Protein AF-A0AAV9A8V3-F1 (afdb_monomer_lite)

Foldseek 3Di:
DDDDDDDDDDDDDPPCPPPPPCPFDKAKEWDADPVRHTDDIDIDGDPDPDDPLVRVVVHVVVNVVSCVVVVHQKDKDADPPQCNVQVVVVHDRDDDDIDMDGHDDDDD

Secondary structure (DSSP, 8-state):
-------------TTSTTTS----EEEEEEEE-TTS-EEEEEEEEE-S---HHHHHHHHHHHHHHHHHHTT-SEEEE--S-HHHHHHHTTSSS-----EEEE------

pLDDT: mean 71.51, std 21.98, range [22.72, 95.19]

Structure (mmCIF, N/CA/C/O backbone):
data_AF-A0AAV9A8V3-F1
#
_entry.id   AF-A0AAV9A8V3-F1
#
loop_
_atom_site.group_PDB
_atom_site.id
_atom_site.type_symbol
_atom_site.label_atom_id
_atom_site.label_alt_id
_atom_site.label_comp_id
_atom_site.label_asym_id
_atom_site.label_entity_id
_atom_site.label_seq_id
_atom_site.pdbx_PDB_ins_code
_atom_site.Cartn_x
_atom_site.Cartn_y
_atom_site.Cartn_z
_atom_site.occupancy
_atom_site.B_iso_or_equiv
_atom_site.auth_seq_id
_atom_site.auth_comp_id
_atom_site.auth_asym_id
_atom_site.auth_atom_id
_atom_site.pdbx_PDB_model_num
ATOM 1 N N . MET A 1 1 ? -3.740 -10.328 -4.999 1.00 34.75 1 MET A N 1
ATOM 2 C CA . MET A 1 1 ? -3.708 -9.631 -6.302 1.00 34.75 1 MET A CA 1
ATOM 3 C C . MET A 1 1 ? -3.308 -10.684 -7.335 1.00 34.75 1 MET A C 1
ATOM 5 O O . MET A 1 1 ? -2.589 -11.591 -6.947 1.00 34.75 1 MET A O 1
ATOM 9 N N . LEU A 1 2 ? -3.868 -10.694 -8.548 1.00 22.72 2 LEU A N 1
ATOM 10 C CA . LEU A 1 2 ? -3.500 -11.648 -9.606 1.00 22.72 2 LEU A CA 1
ATOM 11 C C . LEU A 1 2 ? -3.144 -10.814 -10.837 1.00 22.72 2 LEU A C 1
ATOM 13 O O . LEU A 1 2 ? -4.023 -10.139 -11.370 1.00 22.72 2 LEU A O 1
ATOM 17 N N . PHE A 1 3 ? -1.887 -10.848 -11.272 1.00 36.19 3 PHE A N 1
ATOM 18 C CA . PHE A 1 3 ? -1.475 -10.272 -12.551 1.00 36.19 3 PHE A CA 1
ATOM 19 C C . PHE A 1 3 ? -1.015 -11.386 -13.492 1.00 36.19 3 PHE A C 1
ATOM 21 O O . PHE A 1 3 ? -0.100 -12.141 -13.175 1.00 36.19 3 PHE A O 1
ATOM 28 N N . GLY A 1 4 ? -1.666 -11.490 -14.653 1.00 28.75 4 GLY A N 1
ATOM 29 C CA . GLY A 1 4 ? -1.201 -12.305 -15.773 1.00 28.75 4 GLY A CA 1
ATOM 30 C C . GLY A 1 4 ? -0.316 -11.469 -16.694 1.00 28.75 4 GLY A C 1
ATOM 31 O O . GLY A 1 4 ? -0.708 -10.379 -17.105 1.00 28.75 4 GLY A O 1
ATOM 32 N N . THR A 1 5 ? 0.872 -11.968 -17.028 1.00 38.44 5 THR A N 1
ATOM 33 C CA . THR A 1 5 ? 1.739 -11.389 -18.058 1.00 38.44 5 THR A CA 1
ATOM 34 C C . THR A 1 5 ? 1.506 -12.133 -19.372 1.00 38.44 5 THR A C 1
ATOM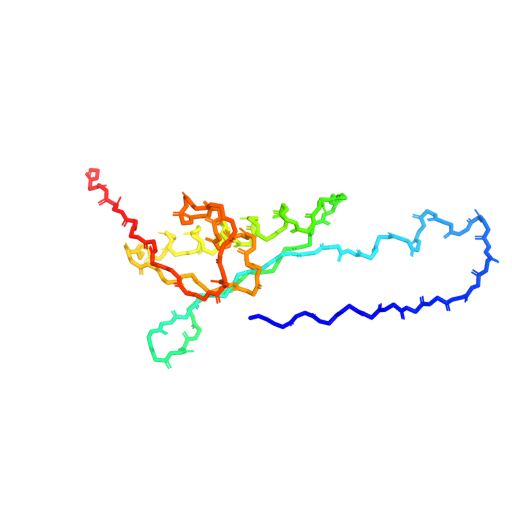 36 O O . THR A 1 5 ? 1.880 -13.292 -19.522 1.00 38.44 5 THR A O 1
ATOM 39 N N . HIS A 1 6 ? 0.861 -11.482 -20.341 1.00 31.88 6 HIS A N 1
ATOM 40 C CA . HIS A 1 6 ? 0.714 -12.036 -21.686 1.00 31.88 6 HIS A CA 1
ATOM 41 C C . HIS A 1 6 ? 1.933 -11.615 -22.521 1.00 31.88 6 HIS A C 1
ATOM 43 O O . HIS A 1 6 ? 2.081 -10.439 -22.848 1.00 31.88 6 HIS A O 1
ATOM 49 N N . GLN A 1 7 ? 2.824 -12.554 -22.854 1.00 42.09 7 GLN A N 1
ATOM 50 C CA . GLN A 1 7 ? 3.816 -12.339 -23.910 1.00 42.09 7 GLN A CA 1
ATOM 51 C C . GLN A 1 7 ? 3.204 -12.743 -25.251 1.00 42.09 7 GLN A C 1
ATOM 53 O O . GLN A 1 7 ? 2.742 -13.869 -25.409 1.00 42.09 7 GLN A O 1
ATOM 58 N N . ILE A 1 8 ? 3.203 -11.827 -26.218 1.00 41.66 8 ILE A N 1
ATOM 59 C CA . ILE A 1 8 ? 2.971 -12.148 -27.628 1.00 41.66 8 ILE A CA 1
ATOM 60 C C . ILE A 1 8 ? 4.198 -11.647 -28.383 1.00 41.66 8 ILE A C 1
ATOM 62 O O . ILE A 1 8 ? 4.465 -10.448 -28.405 1.00 41.66 8 ILE A O 1
ATOM 66 N N . GLY A 1 9 ? 4.971 -12.571 -28.950 1.00 44.34 9 GLY A N 1
ATOM 67 C CA . GLY A 1 9 ? 6.082 -12.265 -29.844 1.00 44.34 9 GLY A CA 1
ATOM 68 C C . GLY A 1 9 ? 5.799 -12.804 -31.242 1.00 44.34 9 GLY A C 1
ATOM 69 O O . GLY A 1 9 ? 5.449 -13.972 -31.373 1.00 44.34 9 GLY A O 1
ATOM 70 N N . ASN A 1 10 ? 5.931 -11.954 -32.264 1.00 43.22 10 ASN A N 1
ATOM 71 C CA . ASN A 1 10 ? 6.757 -12.176 -33.464 1.00 43.22 10 ASN A CA 1
ATOM 72 C C . ASN A 1 10 ? 6.452 -11.134 -34.550 1.00 43.22 10 ASN A C 1
ATOM 74 O O . ASN A 1 10 ? 5.299 -10.923 -34.912 1.00 43.22 10 ASN A O 1
ATOM 78 N N . GLY A 1 11 ? 7.510 -10.543 -35.114 1.00 38.81 11 GLY A N 1
ATOM 79 C CA . GLY A 1 11 ? 7.452 -9.695 -36.309 1.00 38.81 11 GLY A CA 1
ATOM 80 C C . GLY A 1 11 ? 8.511 -8.595 -36.284 1.00 38.81 11 GLY A C 1
ATOM 81 O O . GLY A 1 11 ? 8.317 -7.562 -35.654 1.00 38.81 11 GLY A O 1
ATOM 82 N N . GLN A 1 12 ? 9.651 -8.831 -36.935 1.00 49.44 12 GLN A N 1
ATOM 83 C CA . GLN A 1 12 ? 10.774 -7.894 -36.997 1.00 49.44 12 GLN A CA 1
ATOM 84 C C . GLN A 1 12 ? 10.484 -6.706 -37.927 1.00 49.44 12 GLN A C 1
ATOM 86 O O . GLN A 1 12 ? 10.233 -6.906 -39.112 1.00 49.44 12 GLN A O 1
ATOM 91 N N . ASN A 1 13 ? 10.583 -5.477 -37.408 1.00 41.22 13 ASN A N 1
ATOM 92 C CA . ASN A 1 13 ? 10.767 -4.262 -38.207 1.00 41.22 13 ASN A CA 1
ATOM 93 C C . ASN A 1 13 ? 11.516 -3.190 -37.372 1.00 41.22 13 ASN A C 1
ATOM 95 O O . ASN A 1 13 ? 10.959 -2.708 -36.384 1.00 41.22 13 ASN A O 1
ATOM 99 N N . PRO A 1 14 ? 12.776 -2.835 -37.695 1.00 46.94 14 PRO A N 1
ATOM 100 C CA . PRO A 1 14 ? 13.626 -2.017 -36.818 1.00 46.94 14 PRO A CA 1
ATOM 101 C C . PRO A 1 14 ? 13.285 -0.514 -36.779 1.00 46.94 14 PRO A C 1
ATOM 103 O O . PRO A 1 14 ? 13.862 0.203 -35.971 1.00 46.94 14 PRO A O 1
ATOM 106 N N . THR A 1 15 ? 12.342 -0.021 -37.588 1.00 43.09 15 THR A N 1
ATOM 107 C CA . THR A 1 15 ? 11.950 1.407 -37.6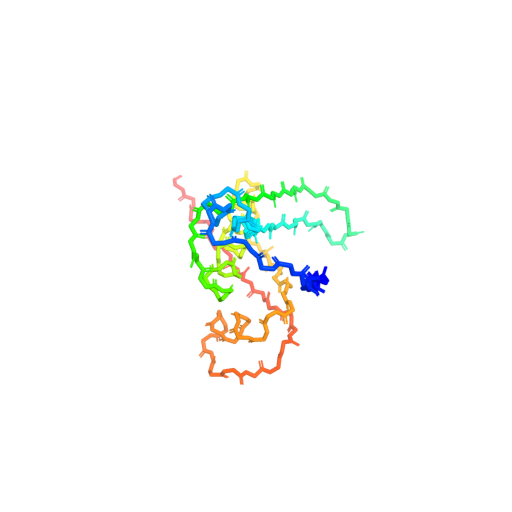50 1.00 43.09 15 THR A CA 1
ATOM 108 C C . THR A 1 15 ? 10.618 1.745 -36.967 1.00 43.09 15 THR A C 1
ATOM 110 O O . THR A 1 15 ? 10.244 2.911 -36.907 1.00 43.09 15 THR A O 1
ATOM 113 N N . LEU A 1 16 ? 9.922 0.757 -36.392 1.00 46.22 16 LEU A N 1
ATOM 114 C CA . LEU A 1 16 ? 8.708 0.940 -35.571 1.00 46.22 16 LEU A CA 1
ATOM 115 C C . LEU A 1 16 ? 8.975 0.714 -34.067 1.00 46.22 16 LEU A C 1
ATOM 117 O O . LEU A 1 16 ? 8.053 0.443 -33.299 1.00 46.22 16 LEU A O 1
ATOM 121 N N . MET A 1 17 ? 10.239 0.798 -33.643 1.00 42.31 17 MET A N 1
ATOM 122 C CA . MET A 1 17 ? 10.670 0.460 -32.280 1.00 42.31 17 MET A CA 1
ATOM 123 C C . MET A 1 17 ? 10.345 1.534 -31.226 1.00 42.31 17 MET A C 1
ATOM 125 O O . MET A 1 17 ? 10.156 1.177 -30.067 1.00 42.31 17 MET A O 1
ATOM 12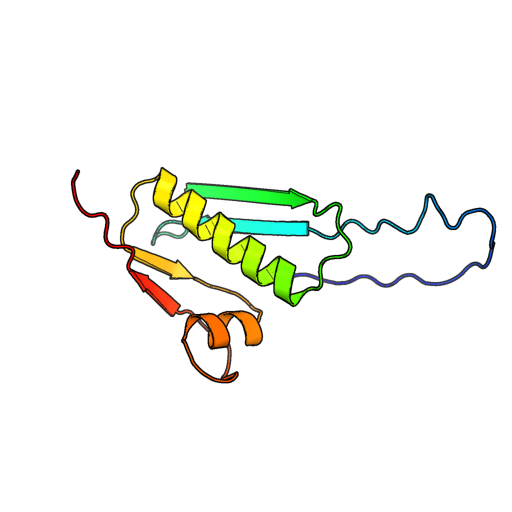9 N N . ASP A 1 18 ? 10.163 2.806 -31.596 1.00 44.59 18 ASP A N 1
ATOM 130 C CA . ASP A 1 18 ? 9.954 3.870 -30.593 1.00 44.59 18 ASP A CA 1
ATOM 131 C C . ASP A 1 18 ? 8.491 4.069 -30.161 1.00 44.59 18 ASP A C 1
ATOM 133 O O . ASP A 1 18 ? 8.227 4.664 -29.118 1.00 44.59 18 ASP A O 1
ATOM 137 N N . HIS A 1 19 ? 7.520 3.527 -30.905 1.00 44.88 19 HIS A N 1
ATOM 138 C CA . HIS A 1 19 ? 6.094 3.705 -30.592 1.00 44.88 19 HIS A CA 1
ATOM 139 C C . HIS A 1 19 ? 5.386 2.452 -30.056 1.00 44.88 19 HIS A C 1
ATOM 141 O O . HIS A 1 19 ? 4.285 2.570 -29.523 1.00 44.88 19 HIS A O 1
ATOM 147 N N . PHE A 1 20 ? 5.999 1.265 -30.140 1.00 40.41 20 PHE A N 1
ATOM 148 C CA . PHE A 1 20 ? 5.333 -0.010 -29.825 1.00 40.41 20 PHE A CA 1
ATOM 149 C C . PHE A 1 20 ? 5.895 -0.778 -28.615 1.00 40.41 20 PHE A C 1
ATOM 151 O O . PHE A 1 20 ? 5.523 -1.930 -28.397 1.00 40.41 20 PHE A O 1
ATOM 158 N N . GLN A 1 21 ? 6.743 -0.158 -27.785 1.00 46.41 21 GLN A N 1
ATOM 159 C CA . GLN A 1 21 ? 7.362 -0.833 -26.631 1.00 46.41 21 GLN A CA 1
ATOM 160 C C . GLN A 1 21 ? 7.229 -0.132 -25.271 1.00 46.41 21 GLN A C 1
ATOM 162 O O . GLN A 1 21 ? 7.882 -0.524 -24.307 1.00 46.41 21 GLN A O 1
ATOM 167 N N . LEU A 1 22 ? 6.295 0.807 -25.119 1.00 47.97 22 LEU A N 1
ATOM 168 C CA . LEU A 1 22 ? 5.781 1.175 -23.795 1.00 47.97 22 LEU A CA 1
ATOM 169 C C . LEU A 1 22 ? 4.588 0.276 -23.460 1.00 47.97 22 LEU A C 1
ATOM 171 O O . LEU A 1 22 ? 3.445 0.724 -23.406 1.00 47.97 22 LEU A O 1
ATOM 175 N N . ILE A 1 23 ? 4.842 -1.017 -23.226 1.00 54.97 23 ILE A N 1
ATOM 176 C CA . ILE A 1 23 ? 3.875 -1.843 -22.493 1.00 54.97 23 ILE A CA 1
ATOM 177 C C . ILE A 1 23 ? 3.865 -1.270 -21.076 1.00 54.97 23 ILE A C 1
ATOM 179 O O . ILE A 1 23 ? 4.730 -1.583 -20.257 1.00 54.97 23 ILE A O 1
ATOM 183 N N . GLY A 1 24 ? 2.962 -0.311 -20.862 1.00 64.06 24 GLY A N 1
ATOM 184 C CA . GLY A 1 24 ? 2.914 0.527 -19.677 1.00 64.06 24 GLY A CA 1
ATOM 185 C C . GLY A 1 24 ? 2.897 -0.340 -18.433 1.00 64.06 24 GLY A C 1
ATOM 186 O O . GLY A 1 24 ? 1.960 -1.105 -18.207 1.00 64.06 24 GLY A O 1
ATOM 187 N N . ARG A 1 25 ? 3.951 -0.231 -17.630 1.00 80.44 25 ARG A N 1
ATOM 188 C CA . ARG A 1 25 ? 3.940 -0.812 -16.298 1.00 80.44 25 ARG A CA 1
ATOM 189 C C . ARG A 1 25 ? 3.032 0.041 -15.430 1.00 80.44 25 ARG A C 1
ATOM 191 O O . ARG A 1 25 ? 2.882 1.240 -15.647 1.00 80.44 25 ARG A O 1
ATOM 198 N N . GLY A 1 26 ? 2.395 -0.579 -14.458 1.00 88.69 26 GLY A N 1
ATOM 199 C CA . GLY A 1 26 ? 1.501 0.117 -13.556 1.00 88.69 26 GLY A CA 1
ATOM 200 C C . GLY A 1 26 ? 1.544 -0.514 -12.186 1.00 88.69 26 GLY A C 1
ATOM 201 O O . GLY A 1 26 ? 2.015 -1.635 -12.010 1.00 88.69 26 GLY A O 1
ATOM 202 N N . TYR A 1 27 ? 1.065 0.239 -11.216 1.00 91.44 27 TYR A N 1
ATOM 203 C CA . TYR A 1 27 ? 0.914 -0.218 -9.850 1.00 91.44 27 TYR A CA 1
ATOM 204 C C . TYR A 1 27 ? -0.412 0.297 -9.307 1.00 91.44 27 TYR A C 1
ATOM 206 O O . TYR A 1 27 ? -0.959 1.293 -9.782 1.00 91.44 27 TYR A O 1
ATOM 214 N N . GLY A 1 28 ? -0.954 -0.386 -8.311 1.00 91.94 28 GLY A N 1
ATOM 215 C CA . GLY A 1 28 ? -2.238 -0.010 -7.748 1.00 91.94 28 GLY A CA 1
ATOM 216 C C . GLY A 1 28 ? -2.434 -0.569 -6.358 1.00 91.94 28 GLY A C 1
ATOM 217 O O . GLY A 1 28 ? -1.742 -1.491 -5.936 1.00 91.94 28 GLY A O 1
ATOM 218 N N . ALA A 1 29 ? -3.389 0.010 -5.647 1.00 94.06 29 ALA A N 1
ATOM 219 C CA . ALA A 1 29 ? -3.767 -0.430 -4.319 1.00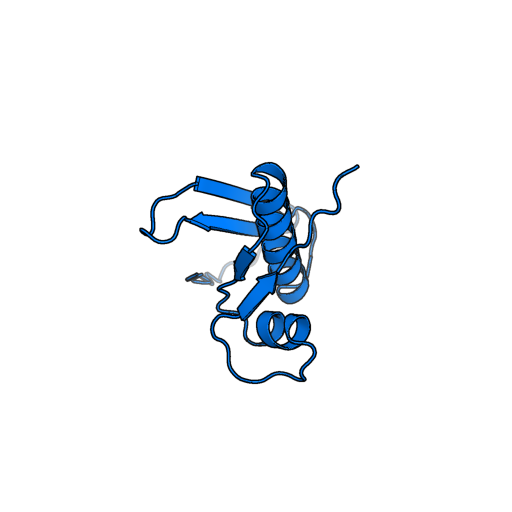 94.06 29 ALA A CA 1
ATOM 220 C C . ALA A 1 29 ? -5.284 -0.452 -4.193 1.00 94.06 29 ALA A C 1
ATOM 222 O O . ALA A 1 29 ? -5.987 0.383 -4.761 1.00 94.06 29 ALA A O 1
ATOM 223 N N . VAL A 1 30 ? -5.773 -1.418 -3.424 1.00 95.19 30 VAL A N 1
ATOM 224 C CA . VAL A 1 30 ? -7.185 -1.578 -3.094 1.00 95.19 30 VAL A CA 1
ATOM 225 C C . VAL A 1 30 ? -7.292 -1.607 -1.581 1.00 95.19 30 VAL A C 1
ATOM 227 O O . VAL A 1 30 ? -6.644 -2.422 -0.929 1.00 95.19 30 VAL A O 1
ATOM 230 N N . LEU A 1 31 ? -8.119 -0.726 -1.031 1.00 94.62 31 LEU A N 1
ATOM 231 C CA . LEU A 1 31 ? -8.408 -0.649 0.389 1.00 94.62 31 LEU A CA 1
ATOM 232 C C . LEU A 1 31 ? -9.833 -1.139 0.633 1.00 94.62 31 LEU A C 1
ATOM 234 O O . LEU A 1 31 ? -10.787 -0.627 0.045 1.00 94.62 31 LEU A O 1
ATOM 238 N N . ARG A 1 32 ? -9.976 -2.134 1.507 1.00 95.00 32 ARG A N 1
ATOM 239 C CA . ARG A 1 32 ? -11.264 -2.719 1.895 1.00 95.00 32 ARG A CA 1
ATOM 240 C C . ARG A 1 32 ? -11.440 -2.662 3.405 1.00 95.00 32 ARG A C 1
ATOM 242 O O . ARG A 1 32 ? -10.456 -2.677 4.141 1.00 95.00 32 ARG A O 1
ATOM 249 N N . ASN A 1 33 ? -12.688 -2.618 3.859 1.00 92.19 33 ASN A N 1
ATOM 250 C CA . ASN A 1 33 ? -13.006 -2.836 5.268 1.00 92.19 33 ASN A CA 1
ATOM 251 C C . ASN A 1 33 ? -13.009 -4.341 5.609 1.00 92.19 33 ASN A C 1
ATOM 253 O O . ASN A 1 33 ? -12.843 -5.196 4.738 1.00 92.19 33 ASN A O 1
ATOM 257 N N . SER A 1 34 ? -13.221 -4.674 6.883 1.00 90.56 34 SER A N 1
ATOM 258 C CA . SER A 1 34 ? -13.236 -6.060 7.378 1.00 90.56 34 SER A CA 1
ATOM 259 C C . SER A 1 34 ? -14.372 -6.923 6.817 1.00 90.56 34 SER A C 1
ATOM 261 O O . SER A 1 34 ? -14.244 -8.142 6.797 1.00 90.56 34 SER A O 1
ATOM 263 N N . ALA A 1 35 ? -15.456 -6.313 6.329 1.00 93.69 35 ALA A N 1
ATOM 264 C CA . ALA A 1 35 ? -16.536 -7.010 5.630 1.00 93.69 35 ALA A CA 1
ATOM 265 C C . ALA A 1 35 ? -16.219 -7.256 4.140 1.00 93.69 35 ALA A C 1
ATOM 267 O O . ALA A 1 35 ? -17.045 -7.797 3.410 1.00 93.69 35 ALA A O 1
ATOM 268 N N . GLY A 1 36 ? -15.038 -6.839 3.668 1.00 88.25 36 GLY A N 1
ATOM 269 C CA . GLY A 1 36 ? -14.618 -6.953 2.274 1.00 88.25 36 GLY A CA 1
ATOM 270 C C . GLY A 1 36 ? -15.153 -5.851 1.356 1.00 88.25 36 GLY A C 1
ATOM 271 O O . GLY A 1 36 ? -14.867 -5.886 0.158 1.00 88.25 36 GLY A O 1
ATOM 272 N N . ALA A 1 37 ? -15.882 -4.860 1.882 1.00 94.31 37 ALA A N 1
ATOM 273 C CA . ALA A 1 37 ? -16.391 -3.748 1.086 1.00 94.31 37 ALA A CA 1
ATOM 274 C C . ALA A 1 37 ? -15.254 -2.803 0.676 1.00 94.31 37 ALA A C 1
ATOM 276 O O . ALA A 1 37 ? -14.366 -2.500 1.477 1.00 94.31 37 ALA A O 1
ATOM 277 N N . LEU A 1 38 ? -15.290 -2.332 -0.571 1.00 94.12 38 LEU A N 1
ATOM 278 C CA . LEU A 1 38 ? -14.322 -1.381 -1.112 1.00 94.12 38 LEU A CA 1
ATOM 279 C C . LEU A 1 38 ? -14.480 -0.011 -0.440 1.00 94.12 38 LEU A C 1
ATOM 281 O O . LEU A 1 38 ? -15.566 0.557 -0.457 1.00 94.12 38 LEU A O 1
ATOM 285 N N . LEU A 1 39 ? -13.386 0.521 0.105 1.00 93.69 39 LEU A N 1
ATOM 286 C CA . LEU A 1 39 ? -13.318 1.881 0.648 1.00 93.69 39 LEU A CA 1
ATOM 287 C C . LEU A 1 39 ? -12.674 2.846 -0.349 1.00 93.69 39 LEU A C 1
ATOM 289 O O . LEU A 1 39 ? -13.175 3.943 -0.564 1.00 93.69 39 LEU A O 1
ATOM 293 N N . ALA A 1 40 ? -11.563 2.432 -0.961 1.00 93.88 40 ALA A N 1
ATOM 294 C CA . ALA A 1 40 ? -10.838 3.220 -1.952 1.00 93.88 40 ALA A CA 1
ATOM 295 C C . ALA A 1 40 ? -9.994 2.316 -2.856 1.00 93.88 40 ALA A C 1
ATOM 297 O O . ALA A 1 40 ? -9.585 1.222 -2.458 1.00 93.88 40 ALA A O 1
ATOM 298 N N . ALA A 1 41 ? -9.694 2.785 -4.064 1.00 94.25 41 ALA A N 1
ATOM 299 C CA . ALA A 1 41 ? -8.752 2.137 -4.965 1.00 94.25 41 ALA A CA 1
ATOM 300 C C . ALA A 1 41 ? -7.977 3.177 -5.772 1.00 94.25 41 ALA A C 1
ATOM 302 O O . ALA A 1 41 ? -8.471 4.269 -6.042 1.00 94.25 41 ALA A O 1
ATOM 303 N N . VAL A 1 42 ? -6.767 2.811 -6.178 1.00 92.31 42 VAL A N 1
ATOM 304 C CA . VAL A 1 42 ? -5.942 3.609 -7.082 1.00 92.31 42 VAL A CA 1
ATOM 305 C C . VAL A 1 42 ? -5.230 2.694 -8.064 1.00 92.31 42 VAL A C 1
ATOM 307 O O . VAL A 1 42 ? -4.761 1.618 -7.693 1.00 92.31 42 VAL A O 1
ATOM 310 N N . ALA A 1 43 ? -5.133 3.145 -9.308 1.00 93.19 43 ALA A N 1
ATOM 311 C CA . ALA A 1 43 ? -4.292 2.561 -10.338 1.00 93.19 43 ALA A CA 1
ATOM 312 C C . ALA A 1 43 ? -3.468 3.688 -10.959 1.00 93.19 43 ALA A C 1
ATOM 314 O O . ALA A 1 43 ? -4.001 4.749 -11.283 1.00 93.19 43 ALA A O 1
ATOM 315 N N . VAL A 1 44 ? -2.165 3.471 -11.085 1.00 91.00 44 VAL A N 1
ATOM 316 C CA . VAL A 1 44 ? -1.222 4.444 -11.629 1.00 91.00 44 VAL A CA 1
ATOM 317 C C . VAL A 1 44 ? -0.442 3.776 -12.743 1.00 91.00 44 VAL A C 1
ATOM 319 O O . VAL A 1 44 ? 0.154 2.717 -12.543 1.00 91.00 44 VAL A O 1
ATOM 322 N N . GLN A 1 45 ? -0.433 4.411 -13.911 1.00 90.06 45 GLN A N 1
ATOM 323 C CA . GLN A 1 45 ? 0.484 4.049 -14.977 1.00 90.06 45 GLN A CA 1
ATOM 324 C C . GLN A 1 45 ? 1.855 4.640 -14.653 1.00 90.06 45 GLN A C 1
ATOM 326 O O . GLN A 1 45 ? 2.010 5.851 -14.505 1.00 90.06 45 GLN A O 1
ATOM 331 N N . ASP A 1 46 ? 2.850 3.775 -14.523 1.00 84.81 46 ASP A N 1
ATOM 332 C CA . ASP A 1 46 ? 4.229 4.177 -14.331 1.00 84.81 46 ASP A CA 1
ATOM 333 C C . ASP A 1 46 ? 4.853 4.421 -15.706 1.00 84.81 46 ASP A C 1
ATOM 335 O O . ASP A 1 46 ? 5.088 3.500 -16.486 1.00 84.81 46 ASP A O 1
ATOM 339 N N . GLN A 1 47 ? 5.108 5.691 -16.013 1.00 80.19 47 GLN A N 1
ATOM 340 C CA . GLN A 1 47 ? 5.746 6.107 -17.268 1.00 80.19 47 GLN A CA 1
ATOM 341 C C . GLN A 1 47 ? 7.268 5.889 -17.249 1.00 80.19 47 GLN A C 1
ATOM 343 O O . GLN A 1 47 ? 7.973 6.290 -18.171 1.00 80.19 47 GLN A O 1
ATOM 348 N N . THR A 1 48 ? 7.789 5.269 -16.187 1.00 75.56 48 THR A N 1
ATOM 349 C CA . THR A 1 48 ? 9.213 4.993 -16.020 1.00 75.56 48 THR A CA 1
ATOM 350 C C . THR A 1 48 ? 9.499 3.514 -16.267 1.00 75.56 48 THR A C 1
ATOM 352 O O . THR A 1 48 ? 8.643 2.651 -16.081 1.00 75.56 48 THR A O 1
ATOM 355 N N . LEU A 1 49 ? 10.735 3.176 -16.637 1.00 76.06 49 LEU A N 1
ATOM 356 C CA . LEU A 1 49 ? 11.186 1.782 -16.744 1.00 76.06 49 LEU A CA 1
ATOM 357 C C . LEU A 1 49 ? 11.478 1.170 -15.354 1.00 76.06 49 LEU A C 1
ATOM 359 O O . LEU A 1 49 ? 12.466 0.458 -15.174 1.00 76.06 49 LEU A O 1
ATOM 363 N N . SER A 1 50 ? 10.633 1.450 -14.351 1.00 80.75 50 SER A N 1
ATOM 364 C CA . SER A 1 50 ? 10.799 0.950 -12.980 1.00 80.75 50 SER A CA 1
ATOM 365 C C . SER A 1 50 ? 10.814 -0.578 -12.951 1.00 80.75 50 SER A C 1
ATOM 367 O O . SER A 1 50 ? 10.031 -1.235 -13.643 1.00 80.75 50 SER A O 1
ATOM 369 N N . SER A 1 51 ? 11.682 -1.161 -12.121 1.00 87.44 51 SER A N 1
ATOM 370 C CA . SER A 1 51 ? 11.683 -2.607 -11.879 1.00 87.44 51 SER A CA 1
ATOM 371 C C . SER A 1 51 ? 10.392 -3.049 -11.178 1.00 87.44 51 SER A C 1
ATOM 373 O O . SER A 1 51 ? 9.747 -2.258 -10.490 1.00 87.44 51 SER A O 1
ATOM 375 N N . ILE A 1 52 ? 10.028 -4.329 -11.316 1.00 86.31 52 ILE A N 1
ATOM 376 C CA . ILE A 1 52 ? 8.814 -4.889 -10.694 1.00 86.31 52 ILE A CA 1
ATOM 377 C C . ILE A 1 52 ? 8.823 -4.655 -9.179 1.00 86.31 52 ILE A C 1
ATOM 379 O O . ILE A 1 52 ? 7.842 -4.172 -8.632 1.00 86.31 52 ILE A O 1
ATOM 383 N N . ASN A 1 53 ? 9.959 -4.877 -8.513 1.00 87.62 53 ASN A N 1
ATOM 384 C CA . ASN A 1 53 ? 10.079 -4.637 -7.073 1.00 87.62 53 ASN A CA 1
ATOM 385 C C . ASN A 1 53 ? 9.758 -3.182 -6.700 1.00 87.62 53 ASN A C 1
ATOM 387 O O . ASN A 1 53 ? 9.059 -2.941 -5.722 1.00 87.62 53 ASN A O 1
ATOM 391 N N . VAL A 1 54 ? 10.228 -2.207 -7.487 1.00 89.44 54 VAL A N 1
ATOM 392 C CA . VAL A 1 54 ? 9.918 -0.789 -7.249 1.00 89.44 54 VAL A CA 1
ATOM 393 C C . VAL A 1 54 ? 8.419 -0.526 -7.398 1.00 89.44 54 VAL A C 1
ATOM 395 O O . VAL A 1 54 ? 7.853 0.216 -6.598 1.00 89.44 54 VAL A O 1
ATOM 398 N N . LEU A 1 55 ? 7.764 -1.145 -8.380 1.00 90.88 55 LEU A N 1
ATOM 399 C CA . LEU A 1 55 ? 6.319 -1.012 -8.585 1.00 90.88 55 LEU A CA 1
ATOM 400 C C . LEU A 1 55 ? 5.511 -1.620 -7.432 1.00 90.88 55 LEU A C 1
ATOM 402 O O . LEU A 1 55 ? 4.559 -0.994 -6.974 1.00 90.88 55 LEU A O 1
ATOM 406 N N . GLU A 1 56 ? 5.933 -2.768 -6.901 1.00 90.38 56 GLU A N 1
ATOM 407 C CA . GLU A 1 56 ? 5.324 -3.389 -5.714 1.00 90.38 56 GLU A CA 1
ATOM 408 C C . GLU A 1 56 ? 5.412 -2.472 -4.485 1.00 90.38 56 GLU A C 1
ATOM 410 O O . GLU A 1 56 ? 4.424 -2.239 -3.786 1.00 90.38 56 GLU A O 1
ATOM 415 N N . PHE A 1 57 ? 6.579 -1.869 -4.235 1.00 90.88 57 PHE A N 1
ATOM 416 C CA . PHE A 1 57 ? 6.721 -0.920 -3.127 1.00 90.88 57 PHE A CA 1
ATOM 417 C C . PHE A 1 57 ? 5.930 0.374 -3.360 1.00 90.88 57 PHE A C 1
ATOM 419 O O . PHE A 1 57 ? 5.354 0.912 -2.412 1.00 90.88 57 PHE A O 1
ATOM 426 N N . LYS A 1 58 ? 5.839 0.860 -4.606 1.00 92.62 58 LYS A N 1
ATOM 427 C CA . LYS A 1 58 ? 4.979 2.000 -4.970 1.00 92.62 58 LYS A CA 1
ATOM 428 C C . LYS A 1 58 ? 3.494 1.687 -4.735 1.00 92.62 58 LYS A C 1
ATOM 430 O O . LYS A 1 58 ? 2.781 2.549 -4.219 1.00 92.62 58 LYS A O 1
ATOM 435 N N . ALA A 1 59 ? 3.035 0.472 -5.048 1.00 92.50 59 ALA A N 1
ATOM 436 C CA . ALA A 1 59 ? 1.681 0.005 -4.739 1.00 92.50 59 ALA A CA 1
ATOM 437 C C . ALA A 1 59 ? 1.406 0.037 -3.231 1.00 92.50 59 ALA A C 1
ATOM 439 O O . ALA A 1 59 ? 0.424 0.641 -2.797 1.00 92.50 59 ALA A O 1
ATOM 440 N N . ILE A 1 60 ? 2.308 -0.535 -2.426 1.00 92.06 60 ILE A N 1
ATOM 441 C CA . ILE A 1 60 ? 2.194 -0.527 -0.961 1.00 92.06 60 ILE A CA 1
ATOM 442 C C . ILE A 1 60 ? 2.132 0.908 -0.427 1.00 92.06 60 ILE A C 1
ATOM 444 O O . ILE A 1 60 ? 1.234 1.238 0.348 1.00 92.06 60 ILE A O 1
ATOM 448 N N . LEU A 1 61 ? 3.039 1.782 -0.876 1.00 91.94 61 LEU A N 1
ATOM 449 C CA . LEU A 1 61 ? 3.071 3.182 -0.457 1.00 91.94 61 LEU A CA 1
ATOM 450 C C . LEU A 1 61 ? 1.760 3.910 -0.781 1.00 91.94 61 LEU A C 1
ATOM 452 O O . LEU A 1 61 ? 1.264 4.666 0.054 1.00 91.94 61 LEU A O 1
ATOM 456 N N . GLN A 1 62 ? 1.173 3.679 -1.959 1.00 93.69 62 GLN A N 1
ATOM 457 C CA . GLN A 1 62 ? -0.119 4.285 -2.276 1.00 93.69 62 GLN A CA 1
ATOM 458 C C . GLN A 1 62 ? -1.272 3.714 -1.461 1.00 93.69 62 GLN A C 1
ATOM 460 O O . GLN A 1 62 ? -2.138 4.481 -1.048 1.00 93.69 62 GLN A O 1
ATOM 465 N N . GLY A 1 63 ? -1.274 2.413 -1.167 1.00 91.94 63 GLY A N 1
ATOM 466 C CA . GLY A 1 63 ? -2.253 1.829 -0.249 1.00 91.94 63 GLY A CA 1
ATOM 467 C C . GLY A 1 63 ? -2.203 2.479 1.135 1.00 91.94 63 GLY A C 1
ATOM 468 O O . GLY A 1 63 ? -3.243 2.818 1.698 1.00 91.94 63 GLY A O 1
ATOM 469 N N . LEU A 1 64 ? -0.996 2.735 1.647 1.00 91.25 64 LEU A N 1
ATOM 470 C CA . LEU A 1 64 ? -0.793 3.425 2.923 1.00 91.25 64 LEU A CA 1
ATOM 471 C C . LEU 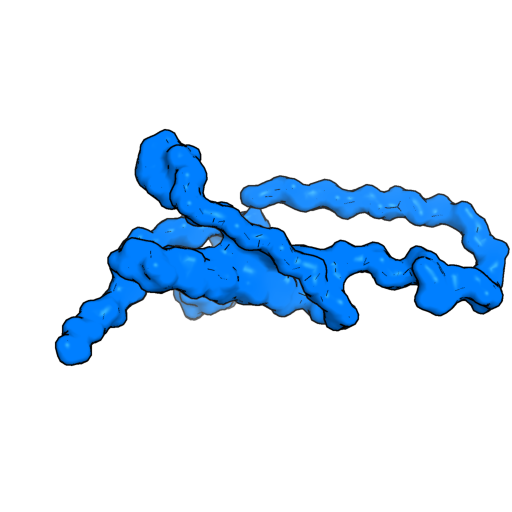A 1 64 ? -1.260 4.880 2.892 1.00 91.25 64 LEU A C 1
ATOM 473 O O . LEU A 1 64 ? -1.916 5.328 3.827 1.00 91.25 64 LEU A O 1
ATOM 477 N N . LYS A 1 65 ? -0.985 5.610 1.807 1.00 93.56 65 LYS A N 1
ATOM 478 C CA . LYS A 1 65 ? -1.477 6.985 1.635 1.00 93.56 65 LYS A CA 1
ATOM 479 C C . LYS A 1 65 ? -3.003 7.051 1.567 1.00 93.56 65 LYS A C 1
ATOM 481 O O . LYS A 1 65 ? -3.592 7.930 2.191 1.00 93.56 65 LYS A O 1
ATOM 486 N N . LEU A 1 66 ? -3.650 6.102 0.881 1.00 91.88 66 LEU A N 1
ATOM 487 C CA . LEU A 1 66 ? -5.113 5.986 0.884 1.00 91.88 66 LEU A CA 1
ATOM 488 C C . LEU A 1 66 ? -5.641 5.748 2.302 1.00 91.88 66 LEU A C 1
ATOM 490 O O . LEU A 1 66 ? -6.545 6.451 2.745 1.00 91.88 66 LEU A O 1
ATOM 494 N N . ALA A 1 67 ? -5.050 4.813 3.043 1.00 90.75 67 ALA A N 1
ATOM 495 C CA . ALA A 1 67 ? -5.460 4.547 4.417 1.00 90.75 67 ALA A CA 1
ATOM 496 C C . ALA A 1 67 ? -5.269 5.762 5.339 1.00 90.75 67 ALA A C 1
ATOM 498 O O . ALA A 1 67 ? -6.161 6.078 6.127 1.00 90.75 67 ALA A O 1
ATOM 499 N N . GLN A 1 68 ? -4.152 6.480 5.196 1.00 90.38 68 GLN A N 1
ATOM 500 C CA . GLN A 1 68 ? -3.881 7.707 5.941 1.00 90.38 68 GLN A CA 1
ATOM 501 C C . GLN A 1 68 ? -4.902 8.807 5.624 1.00 90.38 68 GLN A C 1
ATOM 503 O O . GLN A 1 68 ? -5.377 9.465 6.546 1.00 90.38 68 GLN A O 1
ATOM 508 N N . SER A 1 69 ? -5.282 8.985 4.352 1.00 92.19 69 SER A N 1
ATOM 509 C CA . SER A 1 69 ? -6.311 9.966 3.960 1.00 92.19 69 SER A CA 1
ATOM 510 C C . SER A 1 69 ? -7.694 9.677 4.551 1.00 92.19 69 SER A C 1
ATOM 512 O O . SER A 1 69 ? -8.519 10.578 4.643 1.00 92.19 69 SER A O 1
ATOM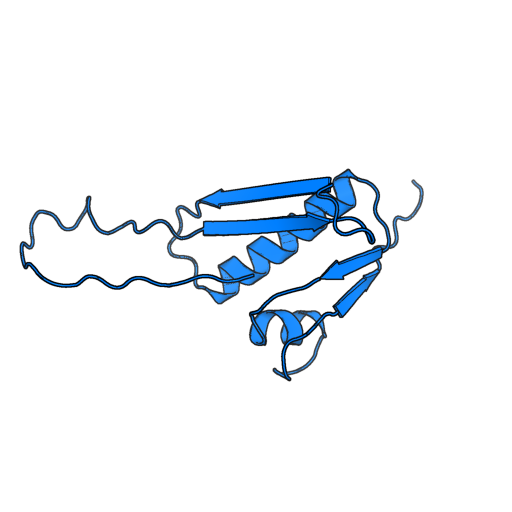 514 N N . LEU A 1 70 ? -7.928 8.437 4.991 1.00 90.62 70 LEU A N 1
ATOM 515 C CA . LEU A 1 70 ? -9.141 8.000 5.684 1.00 90.62 70 LEU A CA 1
ATOM 516 C C . LEU A 1 70 ? -8.939 7.878 7.203 1.00 90.62 70 LEU A C 1
ATOM 518 O O . LEU A 1 70 ? -9.764 7.278 7.888 1.00 90.62 70 LEU A O 1
ATOM 522 N N . SER A 1 71 ? -7.827 8.407 7.726 1.00 91.19 71 SER A N 1
ATOM 523 C CA . SER A 1 71 ? -7.466 8.380 9.149 1.00 91.19 71 SER A CA 1
ATOM 524 C C . SER A 1 71 ? -7.474 6.973 9.765 1.00 91.19 71 SER A C 1
ATOM 526 O O . SER A 1 71 ? -7.762 6.799 10.950 1.00 91.19 71 SER A O 1
ATOM 528 N N . LEU A 1 72 ? -7.144 5.948 8.973 1.00 86.50 72 LEU A N 1
ATOM 529 C CA . LEU A 1 72 ? -7.047 4.577 9.461 1.00 86.50 72 LEU A CA 1
ATOM 530 C C . LEU A 1 72 ? -5.715 4.365 10.184 1.00 86.50 72 LEU A C 1
ATOM 532 O O . LEU A 1 72 ? -4.643 4.587 9.628 1.00 86.50 72 LEU A O 1
ATOM 536 N N . SER A 1 73 ? -5.787 3.872 11.418 1.00 80.50 73 SER A N 1
ATOM 537 C CA . SER A 1 73 ? -4.618 3.638 12.274 1.00 80.50 73 SER A CA 1
ATOM 538 C C . SER A 1 73 ? -4.088 2.203 12.226 1.00 80.50 73 SER A C 1
ATOM 540 O O . SER A 1 73 ? -2.968 1.926 12.653 1.00 80.50 73 SER A O 1
ATOM 542 N N . LYS A 1 74 ? -4.866 1.253 11.700 1.00 82.75 74 LYS A N 1
ATOM 543 C CA . LYS A 1 74 ? -4.458 -0.150 11.581 1.00 82.75 74 LYS A CA 1
ATOM 544 C C . LYS A 1 74 ? -4.821 -0.678 10.207 1.00 82.75 74 LYS A C 1
ATOM 546 O O . LYS A 1 74 ? -5.996 -0.734 9.853 1.00 82.75 74 LYS A O 1
ATOM 551 N N . VAL A 1 75 ? -3.806 -1.087 9.457 1.00 85.31 75 VAL A N 1
ATOM 552 C CA . VAL A 1 75 ? -3.964 -1.610 8.103 1.00 85.31 75 VAL A CA 1
ATOM 553 C C . VAL A 1 75 ? -3.331 -2.982 7.979 1.00 85.31 75 VAL A C 1
ATOM 555 O O . VAL A 1 75 ? -2.256 -3.263 8.509 1.00 85.31 75 VAL A O 1
ATOM 558 N N . PHE A 1 76 ? -4.025 -3.847 7.258 1.00 88.25 76 PHE A N 1
ATOM 559 C CA . PHE A 1 76 ? -3.530 -5.151 6.865 1.00 88.25 76 PHE A CA 1
ATOM 560 C C . PHE A 1 76 ? -3.116 -5.066 5.401 1.00 88.25 76 PHE A C 1
ATOM 562 O O . PHE A 1 76 ? -3.918 -4.671 4.557 1.00 88.25 76 PHE A O 1
ATOM 569 N N . ILE A 1 77 ? -1.861 -5.401 5.107 1.00 86.88 77 ILE A N 1
ATOM 570 C CA . ILE A 1 77 ? -1.341 -5.405 3.743 1.00 86.88 77 ILE A CA 1
ATOM 571 C C . ILE A 1 77 ? -1.303 -6.837 3.232 1.00 86.88 77 ILE A C 1
ATOM 573 O O . ILE A 1 77 ? -0.677 -7.724 3.824 1.00 86.88 77 ILE A O 1
ATOM 577 N N . GLU A 1 78 ? -1.935 -7.026 2.081 1.00 88.88 78 GLU A N 1
ATOM 578 C CA . GLU A 1 78 ? -1.890 -8.244 1.290 1.00 88.88 78 GLU A CA 1
ATOM 579 C C . GLU A 1 78 ? -1.193 -7.957 -0.040 1.00 88.88 78 GLU A C 1
ATOM 581 O O . GLU A 1 78 ? -1.620 -7.096 -0.804 1.00 88.88 78 GLU A O 1
ATOM 586 N N . SER A 1 79 ? -0.122 -8.695 -0.321 1.00 87.06 79 SER A N 1
ATOM 587 C CA . SER A 1 79 ? 0.581 -8.688 -1.605 1.00 87.06 79 SER A CA 1
ATOM 588 C C . SER A 1 79 ? 1.011 -10.118 -1.930 1.00 87.06 79 SER A C 1
ATOM 590 O O . SER A 1 79 ? 1.297 -10.919 -1.034 1.00 87.06 79 SER A O 1
ATOM 592 N N . ASP A 1 80 ? 0.997 -10.444 -3.217 1.00 84.31 80 ASP A N 1
ATOM 593 C CA . ASP A 1 80 ? 1.527 -11.671 -3.811 1.00 84.31 80 ASP A CA 1
ATOM 594 C C . ASP A 1 80 ? 3.056 -11.624 -3.988 1.00 84.31 80 ASP A C 1
ATOM 596 O O . ASP A 1 80 ? 3.687 -12.669 -4.148 1.00 84.31 80 ASP A O 1
ATOM 600 N N . SER A 1 81 ? 3.681 -10.449 -3.850 1.00 85.75 81 SER A N 1
ATOM 601 C CA . SER A 1 81 ? 5.136 -10.291 -3.868 1.00 85.75 81 SER A CA 1
ATOM 602 C C . SER A 1 81 ? 5.769 -10.695 -2.535 1.00 85.75 81 SER A C 1
ATOM 604 O O . SER A 1 81 ? 5.887 -9.902 -1.597 1.00 85.75 81 SER A O 1
ATOM 606 N N . SER A 1 82 ? 6.256 -11.937 -2.447 1.00 84.06 82 SER A N 1
ATOM 607 C CA . SER A 1 82 ? 6.982 -12.438 -1.267 1.00 84.06 82 SER A CA 1
ATOM 608 C C . SER A 1 82 ? 8.188 -11.572 -0.892 1.00 84.06 82 SER A C 1
ATOM 610 O O . SER A 1 82 ? 8.494 -11.420 0.291 1.00 84.06 82 SER A O 1
ATOM 612 N N . THR A 1 83 ? 8.848 -10.976 -1.888 1.00 84.19 83 THR A N 1
ATOM 613 C CA . THR A 1 83 ? 9.951 -10.030 -1.691 1.00 84.19 83 THR A CA 1
ATOM 614 C C . THR A 1 83 ? 9.460 -8.785 -0.964 1.00 84.19 83 THR A C 1
ATOM 616 O O . THR A 1 83 ? 9.998 -8.453 0.090 1.00 84.19 83 THR A O 1
ATOM 619 N N . ALA A 1 84 ? 8.412 -8.128 -1.468 1.00 82.88 84 ALA A N 1
ATOM 620 C CA . ALA A 1 84 ? 7.891 -6.913 -0.850 1.00 82.88 84 ALA A CA 1
ATOM 621 C C . ALA A 1 84 ? 7.417 -7.171 0.589 1.00 82.88 84 ALA A C 1
ATOM 623 O O . ALA A 1 84 ? 7.791 -6.435 1.502 1.00 82.88 84 ALA A O 1
ATOM 624 N N . ILE A 1 85 ? 6.685 -8.269 0.818 1.00 83.44 85 ILE A N 1
ATOM 625 C CA . ILE A 1 85 ? 6.231 -8.672 2.157 1.00 83.44 85 ILE A CA 1
ATOM 626 C C . ILE A 1 85 ? 7.407 -8.829 3.129 1.00 83.44 85 ILE A C 1
ATOM 628 O O . ILE A 1 85 ? 7.345 -8.354 4.263 1.00 83.44 85 ILE A O 1
ATOM 632 N N . ALA A 1 86 ? 8.473 -9.512 2.719 1.00 82.00 86 ALA A N 1
ATOM 633 C CA . ALA A 1 86 ? 9.588 -9.788 3.612 1.00 82.00 86 ALA A CA 1
ATOM 634 C C . ALA A 1 86 ? 10.380 -8.532 3.980 1.00 82.00 86 ALA A C 1
ATOM 636 O O . ALA A 1 86 ? 10.677 -8.324 5.158 1.00 82.00 86 ALA A O 1
ATOM 637 N N . TRP A 1 87 ? 10.630 -7.662 2.999 1.00 82.25 87 TRP A N 1
ATOM 638 C CA . TRP A 1 87 ? 11.280 -6.373 3.224 1.00 82.25 87 TRP A CA 1
ATOM 639 C C . TRP A 1 87 ? 10.499 -5.507 4.210 1.00 82.25 87 TRP A C 1
ATOM 641 O O . TRP A 1 87 ? 11.085 -4.995 5.161 1.00 82.25 87 TRP A O 1
ATOM 651 N N . VAL A 1 88 ? 9.175 -5.399 4.052 1.00 79.06 88 VAL A N 1
ATOM 652 C CA . VAL A 1 88 ? 8.364 -4.604 4.988 1.00 79.06 88 VAL A CA 1
ATOM 653 C C . VAL A 1 88 ? 8.320 -5.234 6.387 1.00 79.06 88 VAL A C 1
ATOM 655 O O . VAL A 1 88 ? 8.244 -4.527 7.387 1.00 79.06 88 VAL A O 1
ATOM 658 N N . ARG A 1 89 ? 8.448 -6.561 6.493 1.00 79.12 89 ARG A N 1
ATOM 659 C CA . ARG A 1 89 ? 8.578 -7.270 7.777 1.00 79.12 89 ARG A CA 1
ATOM 660 C C . ARG A 1 89 ? 9.951 -7.119 8.446 1.00 79.12 89 ARG A C 1
ATOM 662 O O . ARG A 1 89 ? 10.129 -7.667 9.532 1.00 79.12 89 ARG A O 1
ATOM 669 N N . GLY A 1 90 ? 10.921 -6.456 7.812 1.00 71.56 90 GLY A N 1
ATOM 670 C CA . GLY A 1 90 ? 12.300 -6.388 8.305 1.00 71.56 90 GLY A CA 1
ATOM 671 C C . GLY A 1 90 ? 13.009 -7.749 8.310 1.00 71.56 90 GLY A C 1
ATOM 672 O O . GLY A 1 90 ? 13.910 -7.970 9.116 1.00 71.56 90 GLY A O 1
ATOM 673 N N . ARG A 1 91 ? 12.583 -8.690 7.454 1.00 58.97 91 ARG A N 1
ATOM 674 C CA . ARG A 1 91 ? 13.163 -10.038 7.331 1.00 58.97 91 ARG A CA 1
ATOM 675 C C . ARG A 1 91 ? 13.746 -10.240 5.932 1.00 58.97 91 ARG A C 1
ATOM 677 O O . ARG A 1 91 ? 13.184 -9.769 4.948 1.00 58.97 91 ARG A O 1
ATOM 684 N N . ALA A 1 92 ? 14.825 -11.016 5.818 1.00 52.34 92 ALA A N 1
ATOM 685 C CA . ALA A 1 92 ? 15.200 -11.597 4.531 1.00 52.34 92 ALA A CA 1
ATOM 686 C C . ALA A 1 92 ? 14.068 -12.533 4.052 1.00 52.34 92 ALA A C 1
ATOM 688 O O . ALA A 1 92 ? 13.477 -13.249 4.863 1.00 52.34 92 ALA A O 1
ATOM 689 N N . ALA A 1 93 ? 13.733 -12.459 2.759 1.00 48.56 93 ALA A N 1
ATOM 690 C CA . ALA A 1 93 ? 12.639 -13.153 2.069 1.00 48.56 93 ALA A CA 1
ATOM 691 C C . ALA A 1 93 ? 12.163 -14.464 2.729 1.00 48.56 93 ALA A C 1
ATOM 693 O O . ALA A 1 93 ? 12.800 -15.503 2.595 1.00 48.56 93 ALA A O 1
ATOM 694 N N . SER A 1 94 ? 11.010 -14.430 3.406 1.00 46.34 94 SER A N 1
ATOM 695 C CA . SER A 1 94 ? 10.270 -15.634 3.803 1.00 46.34 94 SER A CA 1
ATOM 696 C C . SER A 1 94 ? 8.785 -15.466 3.490 1.00 46.34 94 SER A C 1
ATOM 698 O O . SER A 1 94 ? 8.230 -14.373 3.605 1.00 46.34 94 SER A O 1
ATOM 700 N N . LEU A 1 95 ? 8.214 -16.575 3.015 1.00 45.03 95 LEU A N 1
ATOM 701 C CA . LEU A 1 95 ? 6.934 -16.773 2.333 1.00 45.03 95 LEU A CA 1
ATOM 702 C C . LEU A 1 95 ? 5.845 -15.716 2.581 1.00 45.03 95 LEU A C 1
ATOM 704 O O . LEU A 1 95 ? 5.511 -15.343 3.711 1.00 45.03 95 LEU A O 1
ATOM 708 N N . GLY A 1 96 ? 5.265 -15.272 1.463 1.00 46.97 96 GLY A N 1
ATOM 709 C CA . GLY A 1 96 ? 4.183 -14.305 1.426 1.00 46.97 96 GLY A CA 1
ATOM 710 C C . GLY A 1 96 ? 2.965 -14.801 2.191 1.00 46.97 96 GLY A C 1
ATOM 711 O O . GLY A 1 96 ? 2.504 -15.921 1.978 1.00 46.97 96 GLY A O 1
ATOM 712 N N . ARG A 1 97 ? 2.462 -13.941 3.077 1.00 55.56 97 ARG A N 1
ATOM 713 C CA . ARG A 1 97 ? 1.035 -13.762 3.385 1.00 55.56 97 ARG A CA 1
ATOM 714 C C . ARG A 1 97 ? 0.877 -12.805 4.544 1.00 55.56 97 ARG A C 1
ATOM 716 O O . ARG A 1 97 ? 1.453 -13.078 5.587 1.00 55.56 97 ARG A O 1
ATOM 723 N N . LEU A 1 98 ? 0.070 -11.768 4.318 1.00 49.47 98 LEU A N 1
ATOM 724 C CA . LEU A 1 98 ? -0.579 -10.867 5.275 1.00 49.47 98 LEU A CA 1
ATOM 725 C C . LEU A 1 98 ? 0.306 -10.332 6.406 1.00 49.47 98 LEU A C 1
ATOM 727 O O . LEU A 1 98 ? 0.758 -11.063 7.285 1.00 49.47 98 LEU A O 1
ATOM 731 N N . PHE A 1 99 ? 0.506 -9.023 6.456 1.00 55.69 99 PHE A N 1
ATOM 732 C CA . PHE A 1 99 ? 1.130 -8.406 7.623 1.00 55.69 99 PHE A CA 1
ATOM 733 C C . PHE A 1 99 ? 0.411 -7.129 8.024 1.00 55.69 99 PHE A C 1
ATOM 735 O O . PHE A 1 99 ? -0.257 -6.484 7.218 1.00 55.69 99 PHE A O 1
ATOM 742 N N . VAL A 1 100 ? 0.514 -6.813 9.309 1.00 55.12 100 VAL A N 1
ATOM 743 C CA . VAL A 1 100 ? -0.178 -5.684 9.921 1.00 55.12 100 VAL A CA 1
ATOM 744 C C . VAL A 1 100 ? 0.810 -4.540 10.037 1.00 55.12 100 VAL A C 1
ATOM 746 O O . VAL A 1 100 ? 1.854 -4.707 10.667 1.00 55.12 100 VAL A O 1
ATOM 749 N N . ILE A 1 101 ? 0.478 -3.391 9.457 1.00 58.88 101 ILE A N 1
ATOM 750 C CA . ILE A 1 101 ? 1.123 -2.130 9.811 1.00 58.88 101 ILE A CA 1
ATOM 751 C C . ILE A 1 101 ? 0.160 -1.375 10.719 1.00 58.88 101 ILE A C 1
ATOM 753 O O . ILE A 1 101 ? -0.989 -1.110 10.360 1.00 58.88 101 ILE A O 1
ATOM 757 N N . THR A 1 102 ? 0.640 -1.016 11.903 1.00 47.28 102 THR A N 1
ATOM 758 C CA . THR A 1 102 ? -0.037 -0.043 12.758 1.00 47.28 102 THR A CA 1
ATOM 759 C C . THR A 1 102 ? 0.550 1.327 12.445 1.00 47.28 102 THR A C 1
ATOM 761 O O . THR A 1 102 ? 1.753 1.531 12.592 1.00 47.28 102 THR A O 1
ATOM 764 N N . MET A 1 103 ? -0.289 2.252 11.993 1.00 49.50 103 MET A N 1
ATOM 765 C CA . MET A 1 103 ? 0.056 3.657 11.820 1.00 49.50 103 MET A CA 1
ATOM 766 C C . MET A 1 103 ? -0.440 4.415 13.053 1.00 49.50 103 MET A C 1
ATOM 768 O O . MET A 1 103 ? -1.641 4.580 13.255 1.00 49.50 103 MET A O 1
ATOM 772 N N . SER A 1 104 ? 0.473 4.859 13.914 1.00 44.88 104 SER A N 1
ATOM 773 C CA . SER A 1 104 ? 0.128 5.757 15.017 1.00 44.88 104 SER A CA 1
ATOM 774 C C . SER A 1 104 ? 0.032 7.189 14.489 1.00 44.88 104 SER A C 1
ATOM 776 O O . SER A 1 104 ? 1.047 7.778 14.120 1.00 44.88 104 SER A O 1
ATOM 778 N N . CYS A 1 105 ? -1.173 7.756 14.454 1.00 42.00 105 CYS A N 1
ATOM 779 C CA . CYS A 1 105 ? -1.342 9.201 14.329 1.00 42.00 105 CYS A CA 1
ATOM 780 C C . CYS A 1 105 ? -1.123 9.830 15.708 1.00 42.00 105 CYS A C 1
ATOM 782 O O . CYS A 1 105 ? -1.915 9.598 16.619 1.00 42.00 105 CYS A O 1
ATOM 784 N N . SER A 1 106 ? -0.055 10.611 15.869 1.00 36.78 106 SER A N 1
ATOM 785 C CA . SER A 1 106 ? 0.064 11.523 17.009 1.00 36.78 106 SER A CA 1
ATOM 786 C C . SER A 1 106 ? -0.943 12.663 16.818 1.00 36.78 106 SER A C 1
ATOM 788 O O . SER A 1 106 ? -0.964 13.240 15.728 1.00 36.78 106 SER A O 1
ATOM 790 N N . PRO A 1 107 ? -1.786 12.988 17.813 1.00 41.91 107 PRO A N 1
ATOM 791 C CA . PRO A 1 107 ? -2.630 14.171 17.735 1.00 41.91 107 PRO A CA 1
ATOM 792 C C . PRO A 1 107 ? -1.738 15.419 17.750 1.00 41.91 107 PRO A C 1
ATOM 794 O O . PRO A 1 107 ? -0.869 15.548 18.614 1.00 41.91 107 PRO A O 1
ATOM 797 N N . SER A 1 108 ? -1.918 16.274 16.742 1.00 48.31 108 SER A N 1
ATOM 798 C CA . SER A 1 108 ? -1.357 17.628 16.660 1.00 48.31 108 SER A CA 1
ATOM 799 C C . SER A 1 108 ? -2.067 18.579 17.608 1.00 48.31 108 SER A C 1
ATOM 801 O O . SER A 1 108 ? -3.317 18.487 17.636 1.00 48.31 108 SER A O 1
#

InterPro domains:
  IPR002156 Ribonuclease H domain [PF13456] (26-93)
  IPR012337 Ribonuclease H-like superfamily [SSF53098] (26-92)
  IPR036397 Ribonuclease H superfamily [G3DSA:3.30.420.10] (8-99)
  IPR044730 Ribonuclease H-like domain, plant type [cd06222] (26-91)
  IPR052929 RNase H-like EbsB-related [PTHR47074] (26-99)

Organism: Acorus gramineus (NCBI:txid55184)

Radius of gyration: 17.39 Å; chains: 1; bounding box: 32×34×56 Å

Sequence (108 aa):
MLFGTHQIGNGQNPTLMDHFQLIGRGYGAVLRNSAGALLAAVAVQDQTLSSINVLEFKAILQGLKLAQSLSLSKVFIESDSSTAIAWVRGRAASLGRLFVITMSCSPS